Protein AF-A0A8I2ZT18-F1 (afdb_monomer_lite)

Foldseek 3Di:
DDDDPDPPDPPPPPDDDLVRLLVVLCCVQAPDDPDDDDLVPHGLVRNLCCCDPPVLDFPDDDPVSVLSSLVSCLVDCNLVSVLSSVVSSCVSSNDDPVVSVVVNVVSVVCSCVRRVPPCPPPPPPPDD

pLDDT: mean 84.36, std 18.33, range [37.72, 98.0]

Organism: Verticillium longisporum (NCBI:txid100787)

Sequence (128 aa):
MALPSIILAASKNIGPSSEDSRLTAAEICDPVVAEPQSYDDMLPCAKARHIEEFLCRPNGTNPTDLEGHVQCMCKGDFFGEKLACDTCTRDNGGIDTLELALYDSLLHDAYDQLCLATAVPTAPFASI

Secondary structure (DSSP, 8-state):
-PPP----------PPPHHHHHHHHHHHHSPPPSSPPPGGGS-HHHHHHHIIIIIS--S-SSHHHHHHHHHHHHHSSHHHHHHHHHHHHHHTTSS-HHHHHHHHHHHHHHHIIIIIS-----------

Structure (mmCIF, N/CA/C/O backbone):
data_AF-A0A8I2ZT18-F1
#
_entry.id   AF-A0A8I2ZT18-F1
#
loop_
_atom_site.group_PDB
_atom_site.id
_atom_site.type_symbol
_atom_site.label_atom_id
_atom_site.label_alt_id
_atom_site.label_comp_id
_atom_site.label_asym_id
_atom_site.label_entity_id
_atom_site.label_seq_id
_atom_site.pdbx_PDB_ins_code
_atom_site.Cartn_x
_atom_site.Cartn_y
_atom_site.Cartn_z
_atom_site.occupancy
_atom_site.B_iso_or_equiv
_atom_site.auth_seq_id
_atom_site.auth_comp_id
_atom_site.auth_asym_id
_atom_site.auth_atom_id
_atom_site.pdbx_PDB_model_num
ATOM 1 N N . MET A 1 1 ? 64.838 -12.778 -7.152 1.00 37.72 1 MET A N 1
ATOM 2 C CA . MET A 1 1 ? 63.567 -13.210 -7.771 1.00 37.72 1 MET A CA 1
ATOM 3 C C . MET A 1 1 ? 62.517 -12.202 -7.340 1.00 37.72 1 MET A C 1
ATOM 5 O O . MET A 1 1 ? 62.207 -12.154 -6.159 1.00 37.72 1 MET A O 1
ATOM 9 N N . ALA A 1 2 ? 62.118 -11.299 -8.236 1.00 40.28 2 ALA A N 1
ATOM 10 C CA . ALA A 1 2 ? 61.184 -10.214 -7.936 1.00 40.28 2 ALA A CA 1
ATOM 11 C C . ALA A 1 2 ? 59.747 -10.681 -8.218 1.00 40.28 2 ALA A C 1
ATOM 13 O O . ALA A 1 2 ? 59.487 -11.248 -9.277 1.00 40.28 2 ALA A O 1
ATOM 14 N N . LEU A 1 3 ? 58.847 -10.485 -7.254 1.00 40.78 3 LEU A N 1
ATOM 15 C CA . LEU A 1 3 ? 57.415 -10.769 -7.379 1.00 40.78 3 LEU A CA 1
ATOM 16 C C . LEU A 1 3 ? 56.763 -9.732 -8.311 1.00 40.78 3 LEU A C 1
ATOM 18 O O . LEU A 1 3 ? 57.062 -8.545 -8.168 1.00 40.78 3 LEU A O 1
ATOM 22 N N . PRO A 1 4 ? 55.875 -10.125 -9.240 1.00 46.94 4 PRO A N 1
ATOM 23 C CA . PRO A 1 4 ? 55.179 -9.163 -10.079 1.00 46.94 4 PRO A CA 1
ATOM 24 C C . PRO A 1 4 ? 54.061 -8.493 -9.271 1.00 46.94 4 PRO A C 1
ATOM 26 O O . PRO A 1 4 ? 53.164 -9.155 -8.750 1.00 46.94 4 PRO A O 1
ATOM 29 N N . SER A 1 5 ? 54.114 -7.166 -9.167 1.00 51.12 5 SER A N 1
ATOM 30 C CA . SER A 1 5 ? 53.016 -6.349 -8.654 1.00 51.12 5 SER A CA 1
ATOM 31 C C . SER A 1 5 ? 51.858 -6.385 -9.651 1.00 51.12 5 SER A C 1
ATOM 33 O O . SER A 1 5 ? 51.906 -5.739 -10.695 1.00 51.12 5 SER A O 1
ATOM 35 N N . ILE A 1 6 ? 50.815 -7.153 -9.341 1.00 52.53 6 ILE A N 1
ATOM 36 C CA . ILE A 1 6 ? 49.554 -7.106 -10.081 1.00 52.53 6 ILE A CA 1
ATOM 37 C C . ILE A 1 6 ? 48.823 -5.846 -9.613 1.00 52.53 6 ILE A C 1
ATOM 39 O O . ILE A 1 6 ? 48.303 -5.795 -8.500 1.00 52.53 6 ILE A O 1
ATOM 43 N N . ILE A 1 7 ? 48.819 -4.809 -10.449 1.00 51.38 7 ILE A N 1
ATOM 44 C CA . ILE A 1 7 ? 47.954 -3.646 -10.253 1.00 51.38 7 ILE A CA 1
ATOM 45 C C . ILE A 1 7 ? 46.519 -4.120 -10.503 1.00 51.38 7 ILE A C 1
ATOM 47 O O . ILE A 1 7 ? 46.109 -4.299 -11.649 1.00 51.38 7 ILE A O 1
ATOM 51 N N . LEU A 1 8 ? 45.763 -4.359 -9.428 1.00 47.75 8 LEU A N 1
ATOM 52 C CA . LEU A 1 8 ? 44.309 -4.475 -9.504 1.00 47.75 8 LEU A CA 1
ATOM 53 C C . LEU A 1 8 ? 43.762 -3.103 -9.916 1.00 47.75 8 LEU A C 1
ATOM 55 O O . LEU A 1 8 ? 43.686 -2.180 -9.106 1.00 47.75 8 LEU A O 1
ATOM 59 N N . ALA A 1 9 ? 43.393 -2.963 -11.186 1.00 48.56 9 ALA A N 1
ATOM 60 C CA . ALA A 1 9 ? 42.552 -1.864 -11.624 1.00 48.56 9 ALA A CA 1
ATOM 61 C C . ALA A 1 9 ? 41.170 -2.048 -10.978 1.00 48.56 9 ALA A C 1
ATOM 63 O O . ALA A 1 9 ? 40.445 -2.988 -11.299 1.00 48.56 9 ALA A O 1
ATOM 64 N N . ALA A 1 10 ? 40.814 -1.168 -10.043 1.00 52.22 10 ALA A N 1
ATOM 65 C CA . ALA A 1 10 ? 39.448 -1.072 -9.557 1.00 52.22 10 ALA A CA 1
ATOM 66 C C . ALA A 1 10 ? 38.565 -0.608 -10.724 1.00 52.22 10 ALA A C 1
ATOM 68 O O . ALA A 1 10 ? 38.614 0.555 -11.129 1.00 52.22 10 ALA A O 1
ATOM 69 N N . SER A 1 11 ? 37.786 -1.530 -11.292 1.00 48.41 11 SER A N 1
ATOM 70 C CA . SER A 1 11 ? 36.712 -1.194 -12.220 1.00 48.41 11 SER A CA 1
ATOM 71 C C . SER A 1 11 ? 35.680 -0.384 -11.444 1.00 48.41 11 SER A C 1
ATOM 73 O O . SER A 1 11 ? 34.906 -0.929 -10.658 1.00 48.41 11 SER A O 1
ATOM 75 N N . LYS A 1 12 ? 35.708 0.940 -11.604 1.00 48.97 12 LYS A N 1
ATOM 76 C CA . LYS A 1 12 ? 34.658 1.820 -11.102 1.00 48.97 12 LYS A CA 1
ATOM 77 C C . LYS A 1 12 ? 33.436 1.557 -11.979 1.00 48.97 12 LYS A C 1
ATOM 79 O O . LYS A 1 12 ? 33.298 2.167 -13.033 1.00 48.97 12 LYS A O 1
ATOM 84 N N . ASN A 1 13 ? 32.608 0.588 -11.590 1.00 53.72 13 ASN A N 1
ATOM 85 C CA . ASN A 1 13 ? 31.294 0.403 -12.192 1.00 53.72 13 ASN A CA 1
ATOM 86 C C . ASN A 1 13 ? 30.524 1.710 -11.987 1.00 53.72 13 ASN A C 1
ATOM 88 O O . ASN A 1 13 ? 30.124 2.035 -10.872 1.00 53.72 13 ASN A O 1
ATOM 92 N N . ILE A 1 14 ? 30.381 2.485 -13.060 1.00 55.84 14 ILE A N 1
ATOM 93 C CA . ILE A 1 14 ? 29.524 3.669 -13.126 1.00 55.84 14 ILE A CA 1
ATOM 94 C C . ILE A 1 14 ? 28.100 3.138 -13.337 1.00 55.84 14 ILE A C 1
ATOM 96 O O . ILE A 1 14 ? 27.549 3.201 -14.429 1.00 55.84 14 ILE A O 1
ATOM 100 N N . GLY A 1 15 ? 27.566 2.471 -12.316 1.00 61.09 15 GLY A N 1
ATOM 101 C CA . GLY A 1 15 ? 26.130 2.259 -12.168 1.00 61.09 15 GLY A CA 1
ATOM 102 C C . GLY A 1 15 ? 25.575 3.332 -11.230 1.00 61.09 15 GLY A C 1
ATOM 103 O O . GLY A 1 15 ? 26.350 3.858 -10.420 1.00 61.09 15 GLY A O 1
ATOM 104 N N . PRO A 1 16 ? 24.279 3.678 -11.323 1.00 66.19 16 PRO A N 1
ATOM 105 C CA . PRO A 1 16 ? 23.641 4.479 -10.285 1.00 66.19 16 PRO A CA 1
ATOM 106 C C . PRO A 1 16 ? 23.854 3.801 -8.926 1.00 66.19 16 PRO A C 1
ATOM 108 O O . PRO A 1 16 ? 23.885 2.569 -8.828 1.00 66.19 16 PRO A O 1
ATOM 111 N N . SER A 1 17 ? 24.068 4.595 -7.874 1.00 79.62 17 SER A N 1
ATOM 112 C CA . SER A 1 17 ? 24.113 4.036 -6.523 1.00 79.62 17 SER A CA 1
ATOM 113 C C . SER A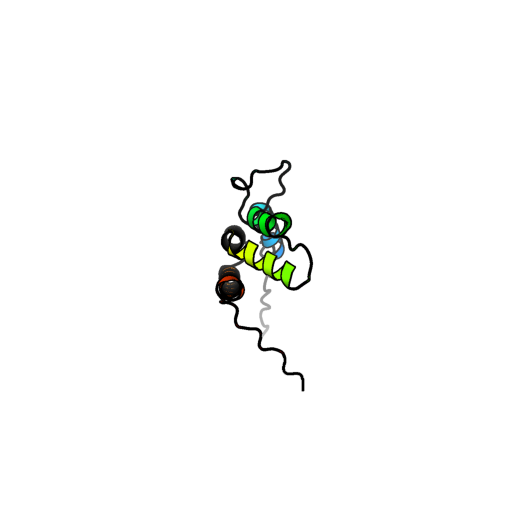 1 17 ? 22.748 3.427 -6.179 1.00 79.62 17 SER A C 1
ATOM 115 O O . SER A 1 17 ? 21.727 3.744 -6.795 1.00 79.62 17 SER A O 1
ATOM 117 N N . SER A 1 18 ? 22.710 2.547 -5.178 1.00 82.38 18 SER A N 1
ATOM 118 C CA . SER A 1 18 ? 21.442 2.002 -4.677 1.00 82.38 18 SER A CA 1
ATOM 119 C C . SER A 1 18 ? 20.485 3.111 -4.225 1.00 82.38 18 SER A C 1
ATOM 121 O O . SER A 1 18 ? 19.284 3.009 -4.430 1.00 82.38 18 SER A O 1
ATOM 123 N N . GLU A 1 19 ? 21.014 4.197 -3.660 1.00 87.50 19 GLU A N 1
ATOM 124 C CA . GLU A 1 19 ? 20.236 5.365 -3.234 1.00 87.50 19 GLU A CA 1
ATOM 125 C C . GLU A 1 19 ? 19.635 6.130 -4.420 1.00 87.50 19 GLU A C 1
ATOM 127 O O . GLU A 1 19 ? 18.460 6.483 -4.385 1.00 87.50 19 GLU A O 1
ATOM 132 N N . ASP A 1 20 ? 20.410 6.334 -5.487 1.00 90.56 20 ASP A N 1
ATOM 133 C CA . ASP A 1 20 ? 19.946 6.994 -6.714 1.00 90.56 20 ASP A CA 1
ATOM 134 C C . ASP A 1 20 ? 18.860 6.162 -7.419 1.00 90.56 20 ASP A C 1
ATOM 136 O O . ASP A 1 20 ? 17.846 6.683 -7.885 1.00 90.56 20 ASP A O 1
ATOM 140 N N . SER A 1 21 ? 19.018 4.835 -7.394 1.00 90.06 21 SER A N 1
ATOM 141 C CA . SER A 1 21 ? 18.022 3.893 -7.921 1.00 90.06 21 SER A CA 1
ATOM 142 C C . SER A 1 21 ? 16.725 3.925 -7.104 1.00 90.06 21 SER A C 1
ATOM 144 O O . SER A 1 21 ? 15.637 3.961 -7.676 1.00 90.06 21 SER A O 1
ATOM 146 N N . ARG A 1 22 ? 16.821 3.987 -5.766 1.00 90.94 22 ARG A N 1
ATOM 147 C CA . ARG A 1 22 ? 15.663 4.156 -4.867 1.00 90.94 22 ARG A CA 1
ATOM 148 C C . ARG A 1 22 ? 14.922 5.460 -5.124 1.00 90.94 22 ARG A C 1
ATOM 150 O O . ARG A 1 22 ? 13.697 5.448 -5.190 1.00 90.94 22 ARG A O 1
ATOM 157 N N . LEU A 1 23 ? 15.654 6.564 -5.266 1.00 92.12 23 LEU A N 1
ATOM 158 C CA . LEU A 1 23 ? 15.058 7.873 -5.515 1.00 92.12 23 LEU A CA 1
ATOM 159 C C . LEU A 1 23 ? 14.343 7.902 -6.872 1.00 92.12 23 LEU A C 1
ATOM 161 O O . LEU A 1 23 ? 13.189 8.310 -6.947 1.00 92.12 23 LEU A O 1
ATOM 165 N N . THR A 1 24 ? 14.991 7.372 -7.911 1.00 94.56 24 THR A N 1
ATOM 166 C CA . THR A 1 24 ? 14.408 7.263 -9.256 1.00 94.56 24 THR A CA 1
ATOM 167 C C . THR A 1 24 ? 13.140 6.405 -9.249 1.00 94.56 24 THR A C 1
ATOM 169 O O . THR A 1 24 ? 12.123 6.787 -9.823 1.00 94.56 24 THR A O 1
ATOM 172 N N . ALA A 1 25 ? 13.165 5.253 -8.574 1.00 94.62 25 ALA A N 1
ATOM 173 C CA . ALA A 1 25 ? 11.995 4.388 -8.462 1.00 94.62 25 ALA A CA 1
ATOM 174 C C . ALA A 1 25 ? 10.839 5.075 -7.715 1.00 94.62 25 ALA A C 1
ATOM 176 O O . ALA A 1 25 ? 9.690 4.949 -8.135 1.00 94.62 25 ALA A O 1
ATOM 177 N N . ALA A 1 26 ? 11.136 5.845 -6.662 1.00 91.62 26 ALA A N 1
ATOM 178 C CA . ALA A 1 26 ? 10.130 6.623 -5.945 1.00 91.62 26 ALA A CA 1
ATOM 179 C C . ALA A 1 26 ? 9.471 7.680 -6.850 1.00 91.62 26 ALA A C 1
ATOM 181 O O . ALA A 1 26 ? 8.250 7.786 -6.859 1.00 91.62 26 ALA A O 1
ATOM 182 N N . GLU A 1 27 ? 10.246 8.403 -7.665 1.00 94.69 27 GLU A N 1
ATOM 183 C CA . GLU A 1 27 ? 9.702 9.384 -8.618 1.00 94.69 27 GLU A CA 1
ATOM 184 C C . GLU A 1 27 ? 8.839 8.740 -9.715 1.00 94.69 27 GLU A C 1
ATOM 186 O O . GLU A 1 27 ? 7.859 9.338 -10.157 1.00 94.69 27 GLU A O 1
ATOM 191 N N . ILE A 1 28 ? 9.175 7.524 -10.157 1.00 95.62 28 ILE A N 1
ATOM 192 C CA . ILE A 1 28 ? 8.400 6.795 -11.175 1.00 95.62 28 ILE A CA 1
ATOM 193 C C . ILE A 1 28 ? 7.089 6.260 -10.598 1.00 95.62 28 ILE A C 1
ATOM 195 O O . ILE A 1 28 ? 6.040 6.361 -11.233 1.00 95.62 28 ILE A O 1
ATOM 199 N N . CYS A 1 29 ? 7.156 5.652 -9.416 1.00 95.50 29 CYS A N 1
ATOM 200 C CA . CYS A 1 29 ? 6.011 4.995 -8.793 1.00 95.50 29 CYS A CA 1
ATOM 201 C C . CYS A 1 29 ? 5.078 5.976 -8.081 1.00 95.50 29 CYS A C 1
ATOM 203 O O . CYS A 1 29 ? 3.939 5.624 -7.766 1.00 95.50 29 CYS A O 1
ATOM 205 N N . ASP A 1 30 ? 5.553 7.198 -7.849 1.00 93.88 30 ASP A N 1
ATOM 206 C CA . ASP A 1 30 ? 4.832 8.254 -7.161 1.00 93.88 30 ASP A CA 1
ATOM 207 C C . ASP A 1 30 ? 5.226 9.660 -7.659 1.00 93.88 30 ASP A C 1
ATOM 209 O O . ASP A 1 30 ? 5.820 10.463 -6.929 1.00 93.88 30 ASP A O 1
ATOM 213 N N . PRO A 1 31 ? 4.942 9.972 -8.933 1.00 91.94 31 PRO A N 1
ATOM 214 C CA . PRO A 1 31 ? 5.341 11.233 -9.524 1.00 91.94 31 PRO A CA 1
ATOM 215 C C . PRO A 1 31 ? 4.572 12.391 -8.893 1.00 91.94 31 PRO A C 1
ATOM 217 O O . PRO A 1 31 ? 3.372 12.314 -8.622 1.00 91.94 31 PRO A O 1
ATOM 220 N N . VAL A 1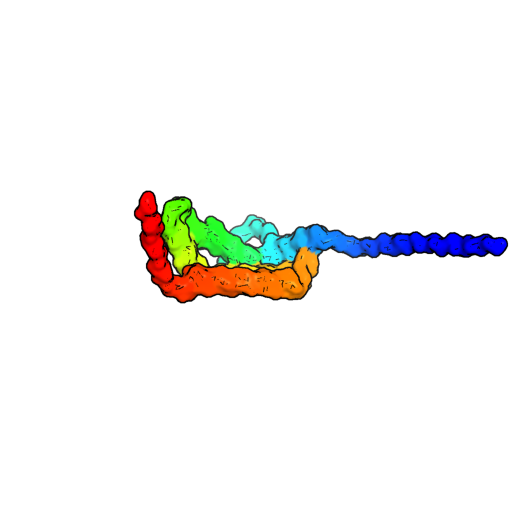 32 ? 5.251 13.527 -8.741 1.00 88.50 32 VAL A N 1
ATOM 221 C CA . VAL A 1 32 ? 4.588 14.777 -8.366 1.00 88.50 32 VAL A CA 1
ATOM 222 C C . VAL A 1 32 ? 3.669 15.211 -9.507 1.00 88.50 32 VAL A C 1
ATOM 224 O O . VAL A 1 32 ? 4.123 15.485 -10.619 1.00 88.50 32 VAL A O 1
ATOM 227 N N . VAL A 1 33 ? 2.374 15.310 -9.221 1.00 87.69 33 VAL A N 1
ATOM 228 C CA . VAL A 1 33 ? 1.356 15.741 -10.185 1.00 87.69 33 VAL A CA 1
ATOM 229 C C . VAL A 1 33 ? 0.992 17.207 -9.975 1.00 87.69 33 VAL A C 1
ATOM 231 O O . VAL A 1 33 ? 0.828 17.672 -8.849 1.00 87.69 33 VAL A O 1
ATOM 234 N N . ALA A 1 34 ? 0.896 17.957 -11.075 1.00 82.12 34 ALA A N 1
ATOM 235 C CA . ALA A 1 34 ? 0.601 19.391 -11.041 1.00 82.12 34 ALA A CA 1
ATOM 236 C C . ALA A 1 34 ? -0.885 19.693 -10.787 1.00 82.12 34 ALA A C 1
ATOM 238 O O . ALA A 1 34 ? -1.219 20.761 -10.276 1.00 82.12 34 ALA A O 1
ATOM 239 N N . GLU A 1 35 ? -1.766 18.758 -11.142 1.00 85.31 35 GLU A N 1
ATOM 240 C CA . GLU A 1 35 ? -3.210 18.869 -10.962 1.00 85.31 35 GLU A CA 1
ATOM 241 C C . GLU A 1 35 ? -3.731 17.721 -10.089 1.00 85.31 35 GLU A C 1
ATOM 243 O O . GLU A 1 35 ? -3.154 16.629 -10.110 1.00 85.31 35 GLU A O 1
ATOM 248 N N . PRO A 1 36 ? -4.818 17.938 -9.324 1.00 81.31 36 PRO A N 1
ATOM 249 C CA . PRO A 1 36 ? -5.458 16.871 -8.569 1.00 81.31 36 PRO A CA 1
ATOM 250 C C . PRO A 1 36 ? -5.917 15.754 -9.508 1.00 81.31 36 PRO A C 1
ATOM 252 O O . PRO A 1 36 ? -6.696 15.990 -10.430 1.00 81.31 36 PRO A O 1
ATOM 255 N N . GLN A 1 37 ? -5.451 14.536 -9.254 1.00 86.56 37 GLN A N 1
ATOM 256 C CA . GLN A 1 37 ? -5.914 13.349 -9.963 1.00 86.56 37 GLN A CA 1
ATOM 257 C C . GLN A 1 37 ? -7.127 12.741 -9.263 1.00 86.56 37 GLN A C 1
ATOM 259 O O . GLN A 1 37 ? -7.282 12.864 -8.043 1.00 86.56 37 GLN A O 1
ATOM 264 N N . SER A 1 38 ? -7.986 12.074 -10.035 1.00 91.88 38 SER A N 1
ATOM 265 C CA . SER A 1 38 ? -9.005 11.208 -9.449 1.00 91.88 38 SER A CA 1
ATOM 266 C C . SER A 1 38 ? -8.326 10.015 -8.771 1.00 91.88 38 SER A C 1
ATOM 268 O O . SER A 1 38 ? -7.231 9.621 -9.170 1.00 91.88 38 SER A O 1
ATOM 270 N N . TYR A 1 39 ? -8.959 9.441 -7.745 1.00 91.19 39 TYR A N 1
ATOM 271 C CA . TYR A 1 39 ? -8.386 8.300 -7.025 1.00 91.19 39 TYR A CA 1
ATOM 272 C C . TYR A 1 39 ? -8.066 7.128 -7.965 1.00 91.19 39 TYR A C 1
ATOM 274 O O . TYR A 1 39 ? -7.016 6.510 -7.834 1.00 91.19 39 TYR A O 1
ATOM 282 N N . ASP A 1 40 ? -8.922 6.868 -8.956 1.00 91.81 40 ASP A N 1
ATOM 283 C CA . ASP A 1 40 ? -8.752 5.762 -9.903 1.00 91.81 40 ASP A CA 1
ATOM 284 C C . ASP A 1 40 ? -7.535 5.943 -10.823 1.00 91.81 40 ASP A C 1
ATOM 286 O O . ASP A 1 40 ? -6.927 4.951 -11.228 1.00 91.81 40 ASP A O 1
ATOM 290 N N . ASP A 1 41 ? -7.149 7.193 -11.094 1.00 92.62 41 ASP A N 1
ATOM 291 C CA . ASP A 1 41 ? -6.009 7.543 -11.948 1.00 92.62 41 ASP A CA 1
ATOM 292 C C . ASP A 1 41 ? -4.672 7.586 -11.188 1.00 92.62 41 ASP A C 1
ATOM 294 O O . ASP A 1 41 ? -3.610 7.698 -11.805 1.00 92.62 41 ASP A O 1
ATOM 298 N N . MET A 1 42 ? -4.701 7.519 -9.853 1.00 94.62 42 MET A N 1
ATOM 299 C CA . MET A 1 42 ? -3.490 7.538 -9.033 1.00 94.62 42 MET A CA 1
ATOM 300 C C . MET A 1 42 ? -2.700 6.230 -9.173 1.00 94.62 42 MET A C 1
ATOM 302 O O . MET A 1 42 ? -3.262 5.133 -9.205 1.00 94.62 42 MET A O 1
ATOM 306 N N . LEU A 1 43 ? -1.369 6.341 -9.178 1.00 95.62 43 LEU A N 1
ATOM 307 C CA . LEU A 1 43 ? -0.487 5.179 -9.055 1.00 95.62 43 LEU A CA 1
ATOM 308 C C . LEU A 1 43 ? -0.573 4.561 -7.648 1.00 95.62 43 LEU A C 1
ATOM 310 O O . LEU A 1 43 ? -0.927 5.263 -6.697 1.00 95.62 43 LEU A O 1
ATOM 314 N N . PRO A 1 44 ? -0.199 3.280 -7.474 1.00 96.12 44 PRO A N 1
ATOM 315 C CA . PRO A 1 44 ? -0.371 2.584 -6.200 1.00 96.12 44 PRO A CA 1
ATOM 316 C C . PRO A 1 44 ? 0.281 3.265 -4.993 1.00 96.12 44 PRO A C 1
ATOM 318 O O . PRO A 1 44 ? -0.323 3.345 -3.927 1.00 96.12 44 PRO A O 1
ATOM 321 N N . CYS A 1 45 ? 1.482 3.836 -5.146 1.00 96.44 45 CYS A N 1
ATOM 322 C CA . CYS A 1 45 ? 2.128 4.576 -4.057 1.00 96.44 45 CYS A CA 1
ATOM 323 C C . CYS A 1 45 ? 1.335 5.826 -3.657 1.00 96.44 45 CYS A C 1
ATOM 325 O O . CYS A 1 45 ? 1.112 6.068 -2.469 1.00 96.44 45 CYS A O 1
ATOM 327 N N . ALA A 1 46 ? 0.836 6.574 -4.646 1.00 95.69 46 ALA A N 1
ATOM 328 C CA . ALA A 1 46 ? -0.023 7.725 -4.410 1.00 95.69 46 ALA A CA 1
ATOM 329 C C . ALA A 1 46 ? -1.355 7.314 -3.763 1.00 95.69 46 ALA A C 1
ATOM 331 O O . ALA A 1 46 ? -1.803 7.997 -2.844 1.00 95.69 46 ALA A O 1
ATOM 332 N N . LYS A 1 47 ? -1.953 6.185 -4.170 1.00 96.00 47 LYS A N 1
ATOM 333 C CA . LYS A 1 47 ? -3.169 5.632 -3.551 1.00 96.00 47 LYS A CA 1
ATOM 334 C C . LYS A 1 47 ? -2.943 5.211 -2.106 1.00 96.00 47 LYS A C 1
ATOM 336 O O . LYS A 1 47 ? -3.720 5.611 -1.243 1.00 96.00 47 LYS A O 1
ATOM 341 N N . ALA A 1 48 ? -1.881 4.454 -1.829 1.00 96.25 48 ALA A N 1
ATOM 342 C CA . ALA A 1 48 ? -1.533 4.022 -0.478 1.00 96.25 48 ALA A CA 1
ATOM 343 C C . ALA A 1 48 ? -1.333 5.229 0.450 1.00 96.25 48 ALA A C 1
ATOM 345 O O . ALA A 1 48 ? -1.946 5.292 1.518 1.00 96.25 48 ALA A O 1
ATOM 346 N N . ARG A 1 49 ? -0.569 6.236 0.000 1.00 94.94 49 ARG A N 1
ATOM 347 C CA . ARG A 1 49 ? -0.411 7.499 0.733 1.00 94.94 49 ARG A CA 1
ATOM 348 C C . ARG A 1 49 ? -1.737 8.239 0.884 1.00 94.94 49 ARG A C 1
ATOM 350 O O . ARG A 1 49 ? -2.029 8.743 1.961 1.00 94.94 49 ARG A O 1
ATOM 357 N N . HIS A 1 50 ? -2.554 8.308 -0.166 1.00 94.88 50 HIS A N 1
ATOM 358 C CA . HIS A 1 50 ? -3.841 8.995 -0.106 1.00 94.88 50 HIS A CA 1
ATOM 359 C C . HIS A 1 50 ? -4.771 8.362 0.938 1.00 94.88 50 HIS A C 1
ATOM 361 O O . HIS A 1 50 ? -5.425 9.071 1.708 1.00 94.88 50 HIS A O 1
ATOM 367 N N . ILE A 1 51 ? -4.792 7.028 1.009 1.00 95.50 51 ILE A N 1
ATOM 368 C CA . ILE A 1 51 ? -5.531 6.308 2.042 1.00 95.50 51 ILE A CA 1
ATOM 369 C C . ILE A 1 51 ? -4.990 6.670 3.430 1.00 95.50 51 ILE A C 1
ATOM 371 O O . ILE A 1 51 ? -5.767 7.077 4.289 1.00 95.50 51 ILE A O 1
ATOM 375 N N . GLU A 1 52 ? -3.679 6.572 3.645 1.00 93.62 52 GLU A N 1
ATOM 376 C CA . GLU A 1 52 ? -3.052 6.812 4.951 1.00 93.62 52 GLU A CA 1
ATOM 377 C C . GLU A 1 52 ? -3.223 8.263 5.443 1.00 93.62 52 GLU A C 1
ATOM 379 O O . GLU A 1 52 ? -3.579 8.502 6.600 1.00 93.62 52 GLU A O 1
ATOM 384 N N . GLU A 1 53 ? -3.014 9.242 4.563 1.00 92.81 53 GLU A N 1
ATOM 385 C CA . GLU A 1 53 ? -2.961 10.662 4.922 1.00 92.81 53 GLU A CA 1
ATOM 386 C C . GLU A 1 53 ? -4.324 11.363 4.907 1.00 92.81 53 GLU A C 1
ATOM 388 O O . GLU A 1 53 ? -4.486 12.384 5.588 1.00 92.81 53 GLU A O 1
ATOM 393 N N . PHE A 1 54 ? -5.303 10.849 4.151 1.00 93.25 54 PHE A N 1
ATOM 394 C CA . PHE A 1 54 ? -6.584 11.536 3.941 1.00 93.25 54 PHE A CA 1
ATOM 395 C C . PHE A 1 54 ? -7.805 10.686 4.283 1.00 93.25 54 PHE A C 1
ATOM 397 O O . PHE A 1 54 ? -8.689 11.184 4.980 1.00 93.25 54 PHE A O 1
ATOM 404 N N . LEU A 1 55 ? -7.883 9.434 3.822 1.00 94.62 55 LEU A N 1
ATOM 405 C CA . LEU A 1 55 ? -9.093 8.618 4.019 1.00 94.62 55 LEU A CA 1
ATOM 406 C C . LEU A 1 55 ? -9.148 7.976 5.405 1.00 94.62 55 LEU A C 1
ATOM 408 O O . LEU A 1 55 ? -10.192 7.976 6.052 1.00 94.62 55 LEU A O 1
ATOM 412 N N . CYS A 1 56 ? -8.017 7.451 5.861 1.00 96.19 56 CYS A N 1
ATOM 413 C CA . CYS A 1 56 ? -7.894 6.697 7.099 1.00 96.19 56 CYS A CA 1
ATOM 414 C C . CYS A 1 56 ? -7.048 7.410 8.146 1.00 96.19 56 CYS A C 1
ATOM 416 O O . CYS A 1 56 ? -6.668 6.796 9.139 1.00 96.19 56 CYS A O 1
ATOM 418 N N . ARG A 1 57 ? -6.760 8.701 7.971 1.00 95.50 57 ARG A N 1
ATOM 419 C CA . ARG A 1 57 ? -5.986 9.465 8.948 1.00 95.50 57 ARG A CA 1
ATOM 420 C C . ARG A 1 57 ? -6.642 9.395 10.338 1.00 95.50 57 ARG A C 1
ATOM 422 O O . ARG A 1 57 ? -7.835 9.681 10.455 1.00 95.50 57 ARG A O 1
ATOM 429 N N . PRO A 1 58 ? -5.892 9.066 11.405 1.00 93.56 58 PRO A N 1
ATOM 430 C CA . PRO A 1 58 ? -6.455 9.037 12.748 1.00 93.56 58 PRO A CA 1
ATOM 431 C C .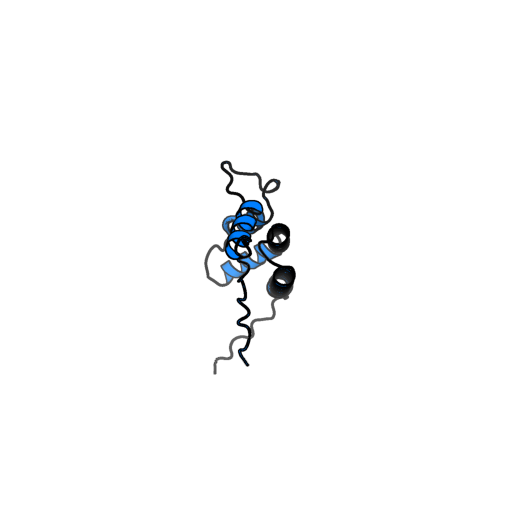 PRO A 1 58 ? -6.876 10.444 13.199 1.00 93.56 58 PRO A C 1
ATOM 433 O O . PRO A 1 58 ? -6.148 11.420 12.998 1.00 93.56 58 PRO A O 1
ATOM 436 N N . ASN A 1 59 ? -8.030 10.543 13.868 1.00 92.81 59 ASN A N 1
ATOM 437 C CA . ASN A 1 59 ? -8.538 11.802 14.437 1.00 92.81 59 ASN A CA 1
ATOM 438 C C . ASN A 1 59 ? -7.752 12.270 15.680 1.00 92.81 59 ASN A C 1
ATOM 440 O O . ASN A 1 59 ? -7.922 13.400 16.139 1.00 92.81 59 ASN A O 1
ATOM 444 N N . GLY A 1 60 ? -6.879 11.414 16.210 1.00 93.94 60 GLY A N 1
ATOM 445 C CA . GLY A 1 60 ? -6.077 11.646 17.401 1.00 93.94 60 GLY A CA 1
ATOM 446 C C . GLY A 1 60 ? -5.228 10.421 17.737 1.00 93.94 60 GLY A C 1
ATOM 447 O O 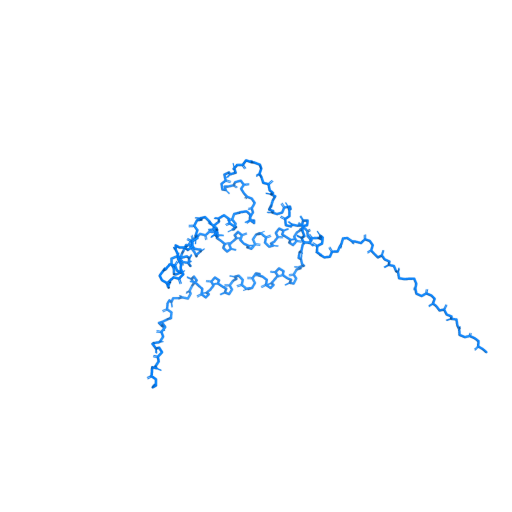. GLY A 1 60 ? -5.123 9.482 16.955 1.00 93.94 60 GLY A O 1
ATOM 448 N N . THR A 1 61 ? -4.590 10.432 18.904 1.00 94.69 61 THR A N 1
ATOM 449 C CA . THR A 1 61 ? -3.699 9.347 19.356 1.00 94.69 61 THR A CA 1
ATOM 450 C C . THR A 1 61 ? -4.282 8.532 20.507 1.00 94.69 61 THR A C 1
ATOM 452 O O . THR A 1 61 ? -3.594 7.679 21.068 1.00 94.69 61 THR A O 1
ATOM 455 N N . ASN A 1 62 ? -5.534 8.795 20.898 1.00 94.69 62 ASN A N 1
ATOM 456 C CA . ASN A 1 62 ? -6.190 7.971 21.905 1.00 94.69 62 ASN A CA 1
ATOM 457 C C . ASN A 1 62 ? -6.530 6.582 21.316 1.00 94.69 62 ASN A C 1
ATOM 459 O O . ASN A 1 62 ? -6.618 6.436 20.095 1.00 94.69 62 ASN A O 1
ATOM 463 N N . PRO A 1 63 ? -6.725 5.551 22.159 1.00 93.12 63 PRO A N 1
ATOM 464 C CA . PRO A 1 63 ? -6.960 4.191 21.674 1.00 93.12 63 PRO A CA 1
ATOM 465 C C . PRO A 1 63 ? -8.153 4.056 20.719 1.00 93.12 63 PRO A C 1
ATOM 467 O O . PRO A 1 63 ? -8.064 3.311 19.752 1.00 93.12 63 PRO A O 1
ATOM 470 N N . THR A 1 64 ? -9.242 4.797 20.948 1.00 93.19 64 THR A N 1
ATOM 471 C CA . THR A 1 64 ? -10.436 4.764 20.088 1.00 93.19 64 THR A CA 1
ATOM 472 C C . THR A 1 64 ? -10.156 5.328 18.695 1.00 93.19 64 THR A C 1
ATOM 474 O O . THR A 1 64 ? -10.597 4.754 17.702 1.00 93.19 64 THR A O 1
ATOM 477 N N . ASP A 1 65 ? -9.396 6.421 18.599 1.00 94.44 65 ASP A N 1
ATOM 478 C CA . ASP A 1 65 ? -9.017 7.016 17.314 1.00 94.44 65 ASP A CA 1
ATOM 479 C C . ASP A 1 65 ? -8.087 6.090 16.520 1.00 94.44 65 ASP A C 1
ATOM 481 O O . ASP A 1 65 ? -8.226 5.964 15.301 1.00 94.44 65 ASP A O 1
ATOM 485 N N . LEU A 1 66 ? -7.166 5.408 17.209 1.00 92.50 66 LEU A N 1
ATOM 486 C CA . LEU A 1 66 ? -6.271 4.428 16.593 1.00 92.50 66 LEU A CA 1
ATOM 487 C C . LEU A 1 66 ? -7.019 3.162 16.155 1.00 92.50 66 LEU A C 1
ATOM 489 O O . LEU A 1 66 ? -6.737 2.633 15.083 1.00 92.50 66 LEU A O 1
ATOM 493 N N . GLU A 1 67 ? -8.006 2.702 16.926 1.00 91.94 67 GLU A N 1
ATOM 494 C CA . GLU A 1 67 ? -8.882 1.601 16.513 1.00 91.94 67 GLU A CA 1
ATOM 495 C C . GLU A 1 67 ? -9.690 1.979 15.262 1.00 91.94 67 GLU A C 1
ATOM 497 O O . GLU A 1 67 ? -9.782 1.189 14.322 1.00 91.94 67 GLU A O 1
ATOM 502 N N . GLY A 1 68 ? -10.216 3.207 15.202 1.00 92.62 68 GLY A N 1
ATOM 503 C CA . GLY A 1 68 ? -10.893 3.729 14.014 1.00 92.62 68 GLY A CA 1
ATOM 504 C C . GLY A 1 68 ? -9.980 3.775 12.783 1.00 92.62 68 GLY A C 1
ATOM 505 O O . GLY A 1 68 ? -10.394 3.361 11.698 1.00 92.62 68 GLY A O 1
ATOM 506 N N . HIS A 1 69 ? -8.728 4.208 12.957 1.00 93.56 69 HIS A N 1
ATOM 507 C CA . HIS A 1 69 ? -7.703 4.166 11.911 1.00 93.56 69 HIS A CA 1
ATOM 508 C C . HIS A 1 69 ? -7.471 2.736 11.405 1.00 93.56 69 HIS A C 1
ATOM 510 O O . HIS A 1 69 ? -7.585 2.493 10.204 1.00 93.56 69 HIS A O 1
ATOM 516 N N . VAL A 1 70 ? -7.243 1.776 12.309 1.00 93.38 70 VAL A N 1
ATOM 517 C CA . VAL A 1 70 ? -7.058 0.361 11.948 1.00 93.38 70 VAL A CA 1
ATOM 518 C C . VAL A 1 70 ? -8.271 -0.173 11.184 1.00 93.38 70 VAL A C 1
ATOM 520 O O . VAL A 1 70 ? -8.118 -0.715 10.091 1.00 93.38 70 VAL A O 1
ATOM 523 N N . GLN A 1 71 ? -9.488 0.041 11.690 1.00 93.25 71 GLN A N 1
ATOM 524 C CA . GLN A 1 71 ? -10.707 -0.419 11.019 1.00 93.25 71 GLN A CA 1
ATOM 525 C C . GLN A 1 71 ? -10.879 0.180 9.616 1.00 93.25 71 GLN A C 1
ATOM 527 O O . GLN A 1 71 ? -11.400 -0.504 8.732 1.00 93.25 71 GLN A O 1
ATOM 532 N N . CYS A 1 72 ? -10.468 1.433 9.404 1.00 95.50 72 CYS A N 1
ATOM 533 C CA . CYS A 1 72 ? -10.487 2.062 8.086 1.00 95.50 72 CYS A CA 1
ATOM 534 C C . CYS A 1 72 ? -9.496 1.384 7.131 1.00 95.50 72 CYS A C 1
ATOM 536 O O . CYS A 1 72 ? -9.890 0.946 6.049 1.00 95.50 72 CYS A O 1
ATOM 538 N N . MET A 1 73 ? -8.243 1.214 7.566 1.00 95.00 73 MET A N 1
ATOM 539 C CA . MET A 1 73 ? -7.176 0.594 6.769 1.00 95.00 73 MET A CA 1
ATOM 540 C C . MET A 1 73 ? -7.515 -0.853 6.384 1.00 95.00 73 MET A C 1
ATOM 542 O O . MET A 1 73 ? -7.244 -1.273 5.264 1.00 95.00 73 MET A O 1
ATOM 546 N N . CYS A 1 74 ? -8.160 -1.596 7.288 1.00 94.38 74 CYS A N 1
ATOM 547 C CA . CYS A 1 74 ? -8.550 -2.991 7.083 1.00 94.38 74 CYS A CA 1
ATOM 548 C C . CYS A 1 74 ? -9.734 -3.199 6.129 1.00 94.38 74 CYS A C 1
ATOM 550 O O . CYS A 1 74 ? -9.875 -4.282 5.563 1.00 94.38 74 CYS A O 1
ATOM 552 N N . LYS A 1 75 ? -10.627 -2.210 5.997 1.00 90.81 75 LYS A N 1
ATOM 553 C CA . LYS A 1 75 ? -11.811 -2.291 5.118 1.00 90.81 75 LYS A CA 1
ATOM 554 C C . LYS A 1 75 ? -11.559 -1.737 3.719 1.00 90.81 75 LYS A C 1
ATOM 556 O O . LYS A 1 75 ? -12.361 -2.004 2.829 1.00 90.81 75 LYS A O 1
ATOM 561 N N . GLY A 1 76 ? -10.523 -0.919 3.564 1.00 85.75 76 GLY A N 1
ATOM 562 C CA . GLY A 1 76 ? -10.125 -0.335 2.290 1.00 85.75 76 GLY A CA 1
ATOM 563 C C . GLY A 1 76 ? -9.018 -1.123 1.596 1.00 85.75 76 GLY A C 1
ATOM 564 O O . GLY A 1 76 ? -8.639 -2.216 2.011 1.00 85.75 76 GLY A O 1
ATOM 565 N N . ASP A 1 77 ? -8.456 -0.507 0.561 1.00 92.88 77 ASP A N 1
ATOM 566 C CA . ASP A 1 77 ? -7.461 -1.133 -0.313 1.00 92.88 77 ASP A CA 1
ATOM 567 C C . ASP A 1 77 ? -6.008 -0.933 0.160 1.00 92.88 77 ASP A C 1
ATOM 569 O O . ASP A 1 77 ? -5.077 -1.276 -0.562 1.00 92.88 77 ASP A O 1
ATOM 573 N N . PHE A 1 78 ? -5.779 -0.396 1.370 1.00 96.19 78 PHE A N 1
ATOM 574 C CA . PHE A 1 78 ? -4.452 0.064 1.813 1.00 96.19 78 PHE A CA 1
ATOM 575 C C . PHE A 1 78 ? -3.357 -0.991 1.648 1.00 96.19 78 PHE A C 1
ATOM 577 O O . PH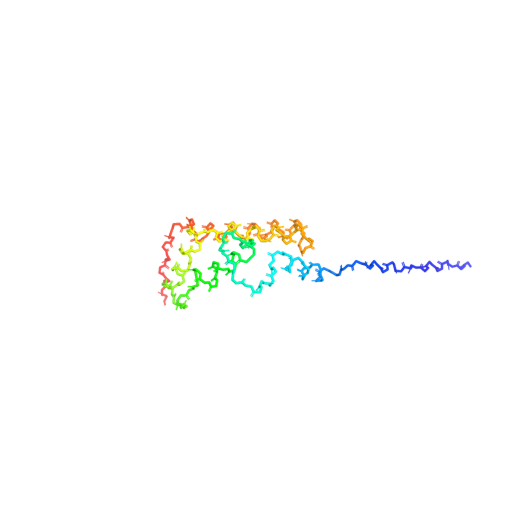E A 1 78 ? -2.330 -0.718 1.033 1.00 96.19 78 PHE A O 1
ATOM 584 N N . PHE A 1 79 ? -3.571 -2.196 2.180 1.00 96.25 79 PHE A N 1
ATOM 585 C CA . PHE A 1 79 ? -2.567 -3.259 2.134 1.00 96.25 79 PHE A CA 1
ATOM 586 C C . PHE A 1 79 ? -2.290 -3.714 0.691 1.00 96.25 79 PHE A C 1
ATOM 588 O O . PHE A 1 79 ? -1.142 -3.962 0.333 1.00 96.25 79 PHE A O 1
ATOM 595 N N . GLY A 1 80 ? -3.317 -3.753 -0.164 1.00 96.19 80 GLY A N 1
ATOM 596 C CA . GLY A 1 80 ? -3.154 -4.072 -1.584 1.00 96.19 80 GLY A CA 1
ATOM 597 C C . GLY A 1 80 ? -2.374 -2.994 -2.340 1.00 96.19 80 GLY A C 1
ATOM 598 O O . GLY A 1 80 ? -1.405 -3.301 -3.033 1.00 96.19 80 GLY A O 1
ATOM 599 N N . GLU A 1 81 ? -2.746 -1.726 -2.160 1.00 97.50 81 GLU A N 1
ATOM 600 C CA . GLU A 1 81 ? -2.078 -0.587 -2.802 1.00 97.50 81 GLU A CA 1
ATOM 601 C C . GLU A 1 81 ? -0.636 -0.415 -2.306 1.00 97.50 81 GLU A C 1
ATOM 603 O O . GLU A 1 81 ? 0.264 -0.088 -3.082 1.00 97.50 81 GLU A O 1
ATOM 608 N N . LYS A 1 82 ? -0.377 -0.708 -1.026 1.00 97.19 82 LYS A N 1
ATOM 609 C CA . LYS A 1 82 ? 0.971 -0.676 -0.455 1.00 97.19 82 LYS A CA 1
ATOM 610 C C . LYS A 1 82 ? 1.870 -1.760 -1.057 1.00 97.19 82 LYS A C 1
ATOM 612 O O . LYS A 1 82 ? 2.977 -1.439 -1.485 1.00 97.19 82 LYS A O 1
ATOM 617 N N . LEU A 1 83 ? 1.386 -2.997 -1.189 1.00 97.75 83 LEU A N 1
ATOM 618 C CA . LEU A 1 83 ? 2.141 -4.063 -1.859 1.00 97.75 83 LEU A CA 1
ATOM 619 C C . LEU A 1 83 ? 2.392 -3.743 -3.340 1.00 97.75 83 LEU A C 1
ATOM 621 O O . LEU A 1 83 ? 3.482 -3.985 -3.867 1.00 97.75 83 LEU A O 1
ATOM 625 N N . ALA A 1 84 ? 1.398 -3.175 -4.024 1.00 97.56 84 ALA A N 1
ATOM 626 C CA . ALA A 1 84 ? 1.539 -2.749 -5.413 1.00 97.56 84 ALA A CA 1
ATOM 627 C C . ALA A 1 84 ? 2.557 -1.599 -5.566 1.00 97.56 84 ALA A C 1
ATOM 629 O O . ALA A 1 84 ? 3.314 -1.578 -6.540 1.00 97.56 84 ALA A O 1
ATOM 630 N N . CYS A 1 85 ? 2.642 -0.690 -4.591 1.00 97.75 85 CYS A N 1
ATOM 631 C CA . CYS A 1 85 ? 3.675 0.346 -4.531 1.00 97.75 85 CYS A CA 1
ATOM 632 C C . CYS A 1 85 ? 5.088 -0.246 -4.401 1.00 97.75 85 CYS A C 1
ATOM 634 O O . CYS A 1 85 ? 5.985 0.095 -5.181 1.00 97.75 85 CYS A O 1
ATOM 636 N N . ASP A 1 86 ? 5.286 -1.176 -3.464 1.00 97.69 86 ASP A N 1
ATOM 637 C CA . ASP A 1 86 ? 6.587 -1.824 -3.260 1.00 97.69 86 ASP A CA 1
ATOM 638 C C . ASP A 1 86 ? 6.976 -2.672 -4.485 1.00 97.69 86 ASP A C 1
ATOM 640 O O . ASP A 1 86 ? 8.134 -2.674 -4.913 1.00 97.69 86 ASP A O 1
ATOM 644 N N . THR A 1 87 ? 5.994 -3.306 -5.134 1.00 98.00 87 THR A N 1
ATOM 645 C CA . THR A 1 87 ? 6.189 -4.006 -6.412 1.00 98.00 87 THR A CA 1
ATOM 646 C C . THR A 1 87 ? 6.655 -3.044 -7.502 1.00 98.00 87 THR A C 1
ATOM 648 O O . THR A 1 87 ? 7.678 -3.298 -8.129 1.00 98.00 87 THR A O 1
ATOM 651 N N . CYS A 1 88 ? 5.993 -1.897 -7.690 1.00 97.94 88 CYS A N 1
ATOM 652 C CA . CYS A 1 88 ? 6.455 -0.884 -8.644 1.00 97.94 88 CYS A CA 1
ATOM 653 C C . CYS A 1 88 ? 7.897 -0.439 -8.348 1.00 97.94 88 CYS A C 1
ATOM 655 O O . CYS A 1 88 ? 8.719 -0.314 -9.262 1.00 97.94 88 CYS A O 1
ATOM 657 N N . THR A 1 89 ? 8.225 -0.241 -7.069 1.00 97.12 89 THR A N 1
ATOM 658 C CA . THR A 1 89 ? 9.571 0.163 -6.644 1.00 97.12 89 THR A CA 1
ATOM 659 C C . THR A 1 89 ? 10.607 -0.895 -7.029 1.00 97.12 89 THR A C 1
ATOM 661 O O . THR A 1 89 ? 11.675 -0.558 -7.546 1.00 97.12 89 THR A O 1
ATOM 664 N N . ARG A 1 90 ? 10.282 -2.181 -6.856 1.00 97.00 90 ARG A N 1
ATOM 665 C CA . ARG A 1 90 ? 11.116 -3.311 -7.294 1.00 97.00 90 ARG A CA 1
ATOM 666 C C . ARG A 1 90 ? 11.275 -3.353 -8.814 1.00 97.00 90 ARG A C 1
ATOM 668 O O . ARG A 1 90 ? 12.385 -3.537 -9.314 1.00 97.00 90 ARG A O 1
ATOM 675 N N . ASP A 1 91 ? 10.183 -3.184 -9.554 1.00 97.44 91 ASP A N 1
ATOM 676 C CA . ASP A 1 91 ? 10.164 -3.199 -11.023 1.00 97.44 91 ASP A CA 1
ATOM 677 C C . ASP A 1 91 ? 11.082 -2.121 -11.619 1.00 97.44 91 ASP A C 1
ATOM 679 O O . ASP A 1 91 ? 11.694 -2.342 -12.665 1.00 97.44 91 ASP A O 1
ATOM 683 N N . ASN A 1 92 ? 11.236 -0.997 -10.914 1.00 95.94 92 ASN A N 1
ATOM 684 C CA . ASN A 1 92 ? 12.094 0.124 -11.300 1.00 95.94 92 ASN A CA 1
ATOM 685 C C . ASN A 1 92 ? 13.473 0.117 -10.615 1.00 95.94 92 ASN A C 1
ATOM 687 O O . ASN A 1 92 ? 14.197 1.108 -10.668 1.00 95.94 92 ASN A O 1
ATOM 691 N N . GLY A 1 93 ? 13.863 -1.000 -9.991 1.00 95.12 93 GLY A N 1
ATOM 692 C CA . GLY A 1 93 ? 15.203 -1.186 -9.425 1.00 95.12 93 GLY A CA 1
ATOM 693 C C . GLY A 1 93 ? 15.468 -0.433 -8.119 1.00 95.12 93 GLY A C 1
ATOM 694 O O . GLY A 1 93 ? 16.623 -0.332 -7.706 1.00 95.12 93 GLY A O 1
ATOM 695 N N . GLY A 1 94 ? 14.429 0.085 -7.461 1.00 95.81 94 GLY A N 1
ATOM 696 C CA . GLY A 1 94 ? 14.554 0.741 -6.161 1.00 95.81 94 GLY A CA 1
ATOM 697 C C . GLY A 1 94 ? 14.796 -0.246 -5.018 1.00 95.81 94 GLY A C 1
ATOM 698 O O . GLY A 1 94 ? 15.544 0.058 -4.095 1.00 95.81 94 GLY A O 1
ATOM 699 N N . ILE A 1 95 ? 14.215 -1.442 -5.094 1.00 95.56 95 ILE A N 1
ATOM 700 C CA . ILE A 1 95 ? 14.439 -2.526 -4.127 1.00 95.56 95 ILE A CA 1
ATOM 701 C C . ILE A 1 95 ? 14.670 -3.852 -4.855 1.00 95.56 95 ILE A C 1
ATOM 703 O O . ILE A 1 95 ? 14.255 -4.022 -6.006 1.00 95.56 95 ILE A O 1
ATOM 707 N N . ASP A 1 96 ? 15.335 -4.799 -4.196 1.00 96.44 96 ASP A N 1
ATOM 708 C CA . ASP A 1 96 ? 15.529 -6.142 -4.745 1.00 96.44 96 ASP A CA 1
ATOM 709 C C . ASP A 1 96 ? 14.379 -7.105 -4.381 1.00 96.44 96 ASP A C 1
ATOM 711 O O . ASP A 1 96 ? 13.422 -6.763 -3.685 1.00 96.44 96 ASP A O 1
ATOM 715 N N . THR A 1 97 ? 14.442 -8.335 -4.898 1.00 97.06 97 THR A N 1
ATOM 716 C CA . THR A 1 97 ? 13.404 -9.351 -4.664 1.00 97.06 97 THR A CA 1
ATOM 717 C C . THR A 1 97 ? 13.332 -9.815 -3.214 1.00 97.06 97 THR A C 1
ATOM 719 O O . THR A 1 97 ? 12.269 -10.245 -2.773 1.00 97.06 97 THR A O 1
ATOM 722 N N . LEU A 1 98 ? 14.453 -9.782 -2.489 1.00 97.44 98 LEU A N 1
ATOM 723 C CA . LEU A 1 98 ? 14.495 -10.176 -1.086 1.00 97.44 98 LEU A CA 1
ATOM 724 C C . LEU A 1 98 ? 13.856 -9.089 -0.215 1.00 97.44 98 LEU A C 1
ATOM 726 O O . LEU A 1 98 ? 13.074 -9.417 0.674 1.00 97.44 98 LEU A O 1
ATOM 730 N N . GLU A 1 99 ? 14.144 -7.818 -0.497 1.00 96.75 99 GLU A N 1
ATOM 731 C CA . GLU A 1 99 ? 13.518 -6.672 0.171 1.00 96.75 99 GLU A CA 1
ATOM 732 C C . GLU A 1 99 ? 12.003 -6.641 -0.094 1.00 96.75 99 GLU A C 1
ATOM 734 O O . GLU A 1 99 ? 11.237 -6.510 0.859 1.00 96.75 99 GLU A O 1
ATOM 739 N N . LEU A 1 100 ? 11.544 -6.891 -1.331 1.00 97.81 100 LEU A N 1
ATOM 740 C CA . LEU A 1 100 ? 10.104 -7.016 -1.609 1.00 97.81 100 LEU A CA 1
ATOM 741 C C . LEU A 1 100 ? 9.457 -8.174 -0.831 1.00 97.81 100 LEU A C 1
ATOM 743 O O . LEU A 1 100 ? 8.399 -7.987 -0.242 1.00 97.81 100 LEU A O 1
ATOM 747 N N . ALA A 1 101 ? 10.078 -9.358 -0.802 1.00 98.00 101 ALA A N 1
ATOM 748 C CA . ALA A 1 101 ? 9.532 -10.506 -0.072 1.00 98.00 101 ALA A CA 1
ATOM 749 C C . ALA A 1 101 ? 9.449 -10.250 1.443 1.00 98.00 101 ALA A C 1
ATOM 751 O O . ALA A 1 101 ? 8.514 -10.706 2.107 1.00 98.00 101 ALA A O 1
ATOM 752 N N . LEU A 1 102 ? 10.415 -9.506 1.991 1.00 97.25 102 LEU A N 1
ATOM 753 C CA . LEU A 1 102 ? 10.380 -9.058 3.379 1.00 97.25 102 LEU A CA 1
ATOM 754 C C . LEU A 1 102 ? 9.207 -8.102 3.618 1.00 97.25 102 LEU A C 1
ATOM 756 O O . LEU A 1 102 ? 8.472 -8.292 4.585 1.00 97.25 102 LEU A O 1
ATOM 760 N N . TYR A 1 103 ? 9.020 -7.097 2.760 1.00 96.50 103 TYR A N 1
ATOM 761 C CA . TYR A 1 103 ? 7.916 -6.148 2.907 1.00 96.50 103 TYR A CA 1
ATOM 762 C C . TYR A 1 103 ? 6.549 -6.805 2.744 1.00 96.50 103 TYR A C 1
ATOM 764 O O . TYR A 1 103 ? 5.687 -6.565 3.582 1.00 96.50 103 TYR A O 1
ATOM 772 N N . ASP A 1 104 ? 6.377 -7.694 1.767 1.00 97.62 104 ASP A N 1
ATOM 773 C CA . ASP A 1 104 ? 5.153 -8.486 1.600 1.00 97.62 104 ASP A CA 1
ATOM 774 C C . ASP A 1 104 ? 4.828 -9.296 2.866 1.00 97.62 104 ASP A C 1
ATOM 776 O O . ASP A 1 104 ? 3.718 -9.224 3.391 1.00 97.62 104 ASP A O 1
ATOM 780 N N . SER A 1 105 ? 5.832 -9.968 3.443 1.00 97.62 105 SER A N 1
ATOM 781 C CA . SER A 1 105 ? 5.659 -10.727 4.692 1.00 97.62 105 SER A CA 1
ATOM 782 C C . SER A 1 105 ? 5.250 -9.827 5.864 1.00 97.62 105 SER A C 1
ATOM 784 O O . SER A 1 105 ? 4.311 -10.145 6.588 1.00 97.62 105 SER A O 1
ATOM 786 N N . LEU A 1 106 ? 5.914 -8.678 6.041 1.00 96.88 106 LEU A N 1
ATOM 787 C CA . LEU A 1 106 ? 5.581 -7.720 7.103 1.00 96.88 106 LEU A CA 1
ATOM 788 C C . LEU A 1 106 ? 4.176 -7.137 6.935 1.00 96.88 106 LEU A C 1
ATOM 790 O O . LEU A 1 106 ? 3.476 -6.902 7.919 1.00 96.88 106 LEU A O 1
ATOM 794 N N . LEU A 1 107 ? 3.776 -6.884 5.694 1.00 95.81 107 LEU A N 1
ATOM 795 C CA . LEU A 1 107 ? 2.482 -6.312 5.365 1.00 95.81 107 LEU A CA 1
ATOM 796 C C . LEU A 1 107 ? 1.356 -7.329 5.594 1.00 95.81 107 LEU A C 1
ATOM 798 O O . LEU A 1 107 ? 0.310 -6.963 6.133 1.00 95.81 107 LEU A O 1
ATOM 802 N N . HIS A 1 108 ? 1.600 -8.602 5.268 1.00 95.06 108 HIS A N 1
ATOM 803 C CA . HIS A 1 108 ? 0.703 -9.712 5.581 1.00 95.06 108 HIS A CA 1
ATOM 804 C C . HIS A 1 108 ? 0.564 -9.922 7.093 1.00 95.06 108 HIS A C 1
ATOM 806 O O . HIS A 1 108 ? -0.551 -9.946 7.607 1.00 95.06 108 HIS A O 1
ATOM 812 N N . ASP A 1 109 ? 1.681 -9.966 7.827 1.00 95.81 109 ASP A N 1
ATOM 813 C CA . ASP A 1 109 ? 1.674 -10.091 9.289 1.00 95.81 109 ASP A CA 1
ATOM 814 C C . ASP A 1 109 ? 0.920 -8.927 9.951 1.00 95.81 109 ASP A C 1
ATOM 816 O O . ASP A 1 109 ? 0.158 -9.127 10.900 1.00 95.81 109 ASP A O 1
ATOM 820 N N . ALA A 1 110 ? 1.109 -7.702 9.451 1.00 93.56 110 ALA A N 1
ATOM 821 C CA . ALA A 1 110 ? 0.389 -6.529 9.935 1.00 93.56 110 ALA A CA 1
ATOM 822 C C . ALA A 1 110 ? -1.116 -6.631 9.652 1.00 93.56 110 ALA A C 1
ATOM 824 O O . ALA A 1 110 ? -1.920 -6.335 10.537 1.00 93.56 110 ALA A O 1
ATOM 825 N N . TYR A 1 111 ? -1.506 -7.074 8.454 1.00 94.19 111 TYR A N 1
ATOM 826 C CA . TYR A 1 111 ? -2.908 -7.312 8.116 1.00 94.19 111 TYR A CA 1
ATOM 827 C C . TYR A 1 111 ? -3.533 -8.361 9.043 1.00 94.19 111 TYR A C 1
ATOM 829 O O . TYR A 1 111 ? -4.588 -8.120 9.630 1.00 94.19 111 TYR A O 1
ATOM 837 N N . ASP A 1 112 ? -2.862 -9.488 9.255 1.00 93.62 112 ASP A N 1
ATOM 838 C CA . ASP A 1 112 ? -3.360 -10.554 10.120 1.00 93.62 112 ASP A CA 1
ATOM 839 C C . ASP A 1 112 ? -3.535 -10.074 11.566 1.00 93.62 112 ASP A C 1
ATOM 841 O O . ASP A 1 112 ? -4.583 -10.295 12.181 1.00 93.62 112 ASP A O 1
ATOM 845 N N . GLN A 1 113 ? -2.543 -9.361 12.105 1.00 91.88 113 GLN A N 1
ATOM 846 C CA . GLN A 1 113 ? -2.569 -8.868 13.484 1.00 91.88 113 GLN A CA 1
ATOM 847 C C . GLN A 1 113 ? -3.581 -7.745 13.721 1.00 91.88 113 GLN A C 1
ATOM 849 O O . GLN A 1 113 ? -4.096 -7.625 14.831 1.00 91.88 113 GLN A O 1
ATOM 854 N N . LEU A 1 114 ? -3.845 -6.904 12.721 1.00 90.56 114 LEU A N 1
ATOM 855 C CA . LEU A 1 114 ? -4.689 -5.719 12.885 1.00 90.56 114 LEU A CA 1
ATOM 856 C C . LEU A 1 114 ? -6.120 -5.934 12.384 1.00 90.56 114 LEU A C 1
ATOM 858 O O . LEU A 1 114 ? -7.062 -5.402 12.970 1.00 90.56 114 LEU A O 1
ATOM 862 N N . CYS A 1 115 ? -6.289 -6.709 11.314 1.00 92.69 115 CYS A N 1
ATOM 863 C CA . CYS A 1 115 ? -7.551 -6.844 10.590 1.00 92.69 115 CYS A CA 1
ATOM 864 C C . CYS A 1 115 ? -8.253 -8.178 10.840 1.00 92.69 115 CYS A C 1
ATOM 866 O O . CYS A 1 115 ? -9.485 -8.217 10.860 1.00 92.69 115 CYS A O 1
ATOM 868 N N . LEU A 1 116 ? -7.493 -9.264 11.027 1.00 87.62 116 LEU A N 1
ATOM 869 C CA . LEU A 1 116 ? -8.053 -10.603 11.241 1.00 87.62 116 LEU A CA 1
ATOM 870 C C . LEU A 1 116 ? -8.015 -11.057 12.695 1.00 87.62 116 LEU A C 1
ATOM 872 O O . LEU A 1 116 ? -8.808 -11.926 13.069 1.00 87.62 116 LEU A O 1
ATOM 876 N N . ALA A 1 117 ? -7.133 -10.487 13.518 1.00 71.56 117 ALA A N 1
ATOM 877 C CA . ALA A 1 117 ? -7.106 -10.756 14.944 1.00 71.56 117 ALA A CA 1
ATOM 878 C C . ALA A 1 117 ? -8.443 -10.323 15.559 1.00 71.56 117 ALA A C 1
ATOM 880 O O . ALA A 1 117 ? -8.669 -9.165 15.904 1.00 71.56 117 ALA A O 1
ATOM 881 N N . THR A 1 118 ? -9.364 -11.277 15.689 1.00 54.88 118 THR A N 1
ATOM 882 C CA . THR A 1 118 ? -10.608 -11.108 16.430 1.00 54.88 118 THR A CA 1
ATOM 883 C C . THR A 1 118 ? -10.224 -10.703 17.840 1.00 54.88 118 THR A C 1
ATOM 885 O O . THR A 1 118 ? -9.694 -11.557 18.548 1.00 54.88 118 THR A O 1
ATOM 888 N N . ALA A 1 119 ? -10.419 -9.423 18.190 1.00 50.56 119 ALA A N 1
ATOM 889 C CA . ALA A 1 119 ? -10.131 -8.797 19.480 1.00 50.56 119 ALA A CA 1
ATOM 890 C C . ALA A 1 119 ? -9.740 -9.820 20.556 1.00 50.56 119 ALA A C 1
ATOM 892 O O . ALA A 1 119 ? -10.601 -10.336 21.273 1.00 50.56 119 ALA A O 1
ATOM 893 N N . VAL A 1 120 ? -8.450 -10.170 20.634 1.00 47.72 120 VAL A N 1
ATOM 894 C CA . VAL A 1 120 ? -7.960 -10.919 21.789 1.00 47.72 120 VAL A CA 1
ATOM 895 C C . VAL A 1 120 ? -8.207 -9.963 22.944 1.00 47.72 120 VAL A C 1
ATOM 897 O O . VAL A 1 120 ? -7.674 -8.852 22.890 1.00 47.72 120 VAL A O 1
ATOM 900 N N . PRO A 1 121 ? -9.050 -10.311 23.936 1.00 45.00 121 PRO A N 1
ATOM 901 C CA . PRO A 1 121 ? -9.297 -9.414 25.045 1.00 45.00 121 PRO A CA 1
ATOM 902 C C . PRO A 1 121 ? -7.937 -9.050 25.614 1.00 45.00 121 PRO A C 1
ATOM 904 O O . PRO A 1 121 ? -7.187 -9.940 26.023 1.00 45.00 121 PRO A O 1
ATOM 907 N N . THR A 1 122 ? -7.593 -7.764 25.586 1.00 50.75 122 THR A N 1
ATOM 908 C CA . THR A 1 122 ? -6.448 -7.240 26.315 1.00 50.75 122 THR A CA 1
ATOM 909 C C . THR A 1 122 ? -6.705 -7.644 27.756 1.00 50.75 122 THR A C 1
ATOM 911 O O . THR A 1 122 ? -7.574 -7.076 28.419 1.00 50.75 122 THR A O 1
ATOM 914 N N . ALA A 1 123 ? -6.054 -8.718 28.210 1.00 48.25 123 ALA A N 1
ATOM 915 C CA . ALA A 1 123 ? -6.150 -9.147 29.590 1.00 48.25 123 ALA A CA 1
ATOM 916 C C . ALA A 1 123 ? -5.829 -7.906 30.432 1.00 48.25 123 ALA A C 1
ATOM 918 O O . ALA A 1 123 ? -4.825 -7.245 30.142 1.00 48.25 123 ALA A O 1
ATOM 919 N N . PRO A 1 124 ? -6.685 -7.517 31.396 1.00 52.97 124 PRO A N 1
ATOM 920 C CA . PRO A 1 124 ? -6.386 -6.358 32.215 1.00 52.97 124 PRO A CA 1
ATOM 921 C C . PRO A 1 124 ? -5.013 -6.602 32.830 1.00 52.97 124 PRO A C 1
ATOM 923 O O . PRO A 1 124 ? -4.771 -7.680 33.379 1.00 52.97 124 PRO A O 1
ATOM 926 N N . PHE A 1 125 ? -4.101 -5.637 32.682 1.00 57.38 125 PHE A N 1
ATOM 927 C CA . PHE A 1 125 ? -2.832 -5.670 33.394 1.00 57.38 125 PHE A CA 1
ATOM 928 C C . PHE A 1 125 ? -3.162 -5.947 34.859 1.00 57.38 125 PHE A C 1
ATOM 930 O O . PHE A 1 125 ? -3.847 -5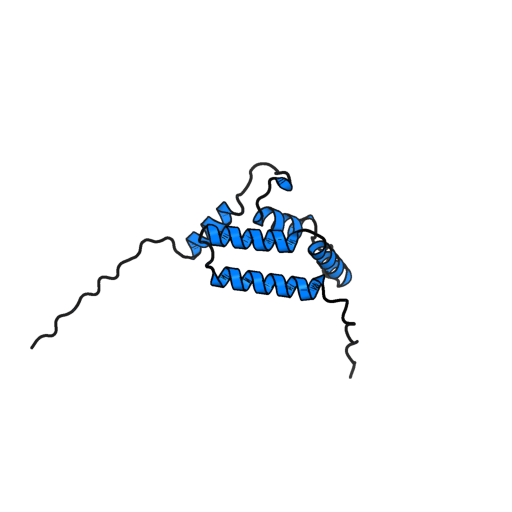.150 35.503 1.00 57.38 125 PHE A O 1
ATOM 937 N N . ALA A 1 126 ? -2.751 -7.114 35.355 1.00 46.53 126 ALA A N 1
ATOM 938 C CA . ALA A 1 126 ? -2.871 -7.426 36.761 1.00 46.53 126 ALA A CA 1
ATOM 939 C C . ALA A 1 126 ? -2.001 -6.407 37.497 1.00 46.53 126 ALA A C 1
ATOM 941 O O . ALA A 1 126 ? -0.773 -6.466 37.440 1.00 46.53 126 ALA A O 1
ATOM 942 N N . SER A 1 127 ? -2.643 -5.428 38.126 1.00 49.19 127 SER A N 1
ATOM 943 C CA . SER A 1 127 ? -2.008 -4.602 39.139 1.00 49.19 127 SER A CA 1
ATOM 944 C C . SER A 1 127 ? -1.546 -5.535 40.256 1.00 49.19 127 SER A C 1
ATOM 946 O O . SER A 1 127 ? -2.380 -6.206 40.870 1.00 49.19 127 SER A O 1
ATOM 948 N N . ILE A 1 128 ? -0.230 -5.608 40.447 1.00 46.38 128 ILE A N 1
ATOM 949 C CA . ILE A 1 128 ? 0.419 -6.262 41.587 1.00 46.38 128 ILE A CA 1
ATOM 950 C C . ILE A 1 128 ? 0.377 -5.301 42.772 1.00 46.38 128 ILE A C 1
ATOM 952 O O . ILE A 1 128 ? 0.655 -4.100 42.541 1.00 46.38 128 ILE A O 1
#

Radius of gyration: 22.34 Å; chains: 1; bounding box: 75×33×55 Å